Protein AF-A0A9E5UGX7-F1 (afdb_monomer_lite)

Secondary structure (DSSP, 8-state):
--HHHHHHH-HHHH-TT-SEEEEE-TTEEE-S-GGGGGGG-SSSSEEEEEPSS---HHHHHHHHHHTT-S-HHHHHHHHHHHHHTTPPTT---EEEEEEEEE--HHHHHHHHHHHHHHHHS-S-GGGTHHHHHHHHT---EEP---TTT-SSEEE-PPP--

Radius of gyration: 15.45 Å; chains: 1; bounding box: 40×31×39 Å

Sequence (161 aa):
RKTSRYYKILAHEHFPEADYTIWHGGWLQIIKDPTGLLKFLKDNDIAMEPHRERGCIYAEANTCIQRRLVNPMRAREQMKAYRDDGYPANNGLTSAFLIVRKNTEKIAEFENFWWEQVDTYTVRDQLSLCYALWKTGVAYDKLPLGAKRSGFYKVHTHARR

Foldseek 3Di:
DLVLVCCLLQVCVVPVPDQKDKAAAPQKAFPDPCVVVVVLCDVFQKEFAFDDPDFFLVVVLVVCVVVVVKDNVLSVVLVVVLVVVPPDGSNTFTDSRIMMGGDDPLSNQLSVQLSCSCVRGNVPSSSRNSVSCVVSVGDHGHDPQDPPRNVRIDGHDDDDD

Structure (mmCIF, N/CA/C/O backbone):
data_AF-A0A9E5UGX7-F1
#
_entry.id   AF-A0A9E5UGX7-F1
#
loop_
_atom_site.group_PDB
_atom_site.id
_atom_site.type_symbol
_atom_site.label_atom_id
_atom_site.label_alt_id
_atom_site.label_comp_id
_atom_site.label_asym_id
_atom_site.label_entity_id
_atom_site.label_seq_id
_atom_site.pdbx_PDB_ins_code
_atom_site.Cartn_x
_atom_site.Cartn_y
_atom_site.Cartn_z
_atom_site.occupancy
_atom_site.B_iso_or_equiv
_atom_site.auth_seq_id
_atom_site.auth_comp_id
_atom_site.auth_asym_id
_atom_site.auth_atom_id
_atom_site.pdbx_PDB_model_num
ATOM 1 N N . ARG A 1 1 ? 13.795 10.815 -0.948 1.00 62.78 1 ARG A N 1
ATOM 2 C CA . ARG A 1 1 ? 13.082 9.587 -0.490 1.00 62.78 1 ARG A CA 1
ATOM 3 C C . ARG A 1 1 ? 11.574 9.628 -0.775 1.00 62.78 1 ARG A C 1
ATOM 5 O O . ARG A 1 1 ? 11.066 8.582 -1.145 1.00 62.78 1 ARG A O 1
ATOM 12 N N . LYS A 1 2 ? 10.877 10.774 -0.653 1.00 77.31 2 LYS A N 1
ATOM 13 C CA . LYS A 1 2 ? 9.434 10.889 -0.972 1.00 77.31 2 LYS A CA 1
ATOM 14 C C . LYS A 1 2 ? 9.099 10.728 -2.466 1.00 77.31 2 LYS A C 1
ATOM 16 O O . LYS A 1 2 ? 8.089 10.120 -2.778 1.00 77.31 2 LYS A O 1
ATOM 21 N N . THR A 1 3 ? 9.971 11.157 -3.380 1.00 85.06 3 THR A N 1
ATOM 22 C CA . THR A 1 3 ? 9.691 11.164 -4.832 1.00 85.06 3 THR A CA 1
ATOM 23 C C . THR A 1 3 ? 9.289 9.804 -5.403 1.00 85.06 3 THR A C 1
ATOM 25 O O . THR A 1 3 ? 8.315 9.717 -6.132 1.00 85.06 3 THR A O 1
ATOM 28 N N . SER A 1 4 ? 9.969 8.710 -5.037 1.00 86.94 4 SER A N 1
ATOM 29 C CA . SER A 1 4 ? 9.564 7.382 -5.527 1.00 86.94 4 SER A CA 1
ATOM 30 C C . SER A 1 4 ? 8.249 6.897 -4.925 1.00 86.94 4 SER A C 1
ATOM 32 O O . SER A 1 4 ? 7.642 5.989 -5.468 1.00 86.94 4 SER A O 1
ATOM 34 N N . ARG A 1 5 ? 7.815 7.458 -3.791 1.00 93.31 5 ARG A N 1
ATOM 35 C CA . ARG A 1 5 ? 6.503 7.173 -3.206 1.00 93.31 5 ARG A CA 1
ATOM 36 C C . ARG A 1 5 ? 5.402 7.950 -3.899 1.00 93.31 5 ARG A C 1
ATOM 38 O O . ARG A 1 5 ? 4.337 7.387 -4.053 1.00 93.31 5 ARG A O 1
ATOM 45 N N . TYR A 1 6 ? 5.691 9.158 -4.366 1.00 93.88 6 TYR A N 1
ATOM 46 C CA . TYR A 1 6 ? 4.754 9.978 -5.127 1.00 93.88 6 TYR A CA 1
ATOM 47 C C . TYR A 1 6 ? 4.295 9.240 -6.397 1.00 93.88 6 TYR A C 1
ATOM 49 O O . TYR A 1 6 ? 3.154 8.797 -6.458 1.00 93.88 6 TYR A O 1
ATOM 57 N N . TYR A 1 7 ? 5.239 8.885 -7.282 1.00 94.19 7 TYR A N 1
ATOM 58 C CA . TYR A 1 7 ? 4.952 8.101 -8.497 1.00 94.19 7 TYR A CA 1
ATOM 59 C C . TYR A 1 7 ? 4.368 6.713 -8.239 1.00 94.19 7 TYR A C 1
ATOM 61 O O . TYR A 1 7 ? 3.638 6.161 -9.058 1.00 94.19 7 TYR A O 1
ATOM 69 N N . LYS A 1 8 ? 4.726 6.121 -7.101 1.00 95.44 8 LYS A N 1
ATOM 70 C CA . LYS A 1 8 ? 4.201 4.825 -6.701 1.00 95.44 8 LYS A CA 1
ATOM 71 C C . LYS A 1 8 ? 2.764 4.903 -6.235 1.00 95.44 8 LYS A C 1
ATOM 73 O O . LYS A 1 8 ? 2.011 3.979 -6.499 1.00 95.44 8 LYS A O 1
ATOM 78 N N . ILE A 1 9 ? 2.441 5.874 -5.398 1.00 97.56 9 ILE A N 1
ATOM 79 C CA . ILE A 1 9 ? 1.181 5.882 -4.672 1.00 97.56 9 ILE A CA 1
ATOM 80 C C . ILE A 1 9 ? 0.122 6.481 -5.580 1.00 97.56 9 ILE A C 1
ATOM 82 O O . ILE A 1 9 ? -0.829 5.770 -5.865 1.00 97.56 9 ILE A O 1
ATOM 86 N N . LEU A 1 10 ? 0.361 7.677 -6.120 1.00 97.75 10 LEU A N 1
ATOM 87 C CA . LEU A 1 10 ? -0.586 8.456 -6.919 1.00 97.75 10 LEU A CA 1
ATOM 88 C C . LEU A 1 10 ? -0.492 8.112 -8.411 1.00 97.75 10 LEU A C 1
ATOM 90 O O . LEU A 1 10 ? -0.212 8.963 -9.252 1.00 97.75 10 LEU A O 1
ATOM 94 N N . ALA A 1 11 ? -0.673 6.840 -8.764 1.00 97.56 11 ALA A N 1
ATOM 95 C CA . ALA A 1 11 ? -0.622 6.466 -10.176 1.00 97.56 11 ALA A CA 1
ATOM 96 C C . ALA A 1 11 ? -1.779 7.049 -10.979 1.00 97.56 11 ALA A C 1
ATOM 98 O O . ALA A 1 11 ? -1.559 7.362 -12.143 1.00 97.56 11 ALA A O 1
ATOM 99 N N . HIS A 1 12 ? -2.958 7.218 -10.378 1.00 97.75 12 HIS A N 1
ATOM 100 C CA . HIS A 1 12 ? -4.092 7.841 -11.058 1.00 97.75 12 HIS A CA 1
ATOM 101 C C . HIS A 1 12 ? -3.788 9.284 -11.509 1.00 97.75 12 HIS A C 1
ATOM 103 O O . HIS A 1 12 ? -4.237 9.689 -12.575 1.00 97.75 12 HIS A O 1
ATOM 109 N N . GLU A 1 13 ? -2.973 10.040 -10.758 1.00 97.69 13 GLU A N 1
ATOM 110 C CA . GLU A 1 13 ? -2.533 11.387 -11.163 1.00 97.69 13 GLU A CA 1
ATOM 111 C C . GLU A 1 13 ? -1.490 11.346 -12.287 1.00 97.69 13 GLU A C 1
ATOM 113 O O . GLU A 1 13 ? -1.477 12.194 -13.176 1.00 97.69 13 GLU A O 1
ATOM 118 N N . HIS A 1 14 ? -0.577 10.375 -12.237 1.00 97.06 14 HIS A N 1
ATOM 119 C CA . HIS A 1 14 ? 0.556 10.304 -13.164 1.00 97.06 14 HIS A CA 1
ATOM 120 C C . HIS A 1 14 ? 0.245 9.606 -14.482 1.00 97.06 14 HIS A C 1
ATOM 122 O O . HIS A 1 14 ? 0.897 9.881 -15.488 1.00 97.06 14 HIS A O 1
ATOM 128 N N . PHE A 1 15 ? -0.712 8.686 -14.468 1.00 96.81 15 PHE A N 1
ATOM 129 C CA . PHE A 1 15 ? -1.083 7.850 -15.602 1.00 96.81 15 PHE A CA 1
ATOM 130 C C . PHE A 1 15 ? -2.614 7.807 -15.749 1.00 96.81 15 PHE A C 1
ATOM 132 O O . PHE A 1 15 ? -3.190 6.719 -15.723 1.00 96.81 15 PHE A O 1
ATOM 139 N N . PRO A 1 16 ? -3.288 8.966 -15.897 1.00 96.50 16 PRO A N 1
ATOM 140 C CA . PRO A 1 16 ? -4.751 9.039 -15.883 1.00 96.50 16 PRO A CA 1
ATOM 141 C C . PRO A 1 16 ? -5.407 8.280 -17.044 1.00 96.50 16 PRO A C 1
ATOM 143 O O . PRO A 1 16 ? -6.528 7.807 -16.905 1.00 96.50 16 PRO A O 1
ATOM 146 N N . GLU A 1 17 ? -4.702 8.125 -18.167 1.00 97.31 17 GLU A N 1
ATOM 147 C CA . GLU A 1 17 ? -5.191 7.415 -19.358 1.00 97.31 17 GLU A CA 1
ATOM 148 C C . GLU A 1 17 ? -4.930 5.900 -19.320 1.00 97.31 17 GLU A C 1
ATOM 150 O O . GLU A 1 17 ? -5.353 5.176 -20.216 1.00 97.31 17 GLU A O 1
ATOM 155 N N . ALA A 1 18 ? -4.203 5.398 -18.317 1.00 97.38 18 ALA A N 1
ATOM 156 C CA . ALA A 1 18 ? -3.904 3.976 -18.217 1.00 97.38 18 ALA A CA 1
ATOM 157 C C . ALA A 1 18 ? -5.054 3.227 -17.535 1.00 97.38 18 ALA A C 1
ATOM 159 O O . ALA A 1 18 ? -5.422 3.558 -16.410 1.00 97.38 18 ALA A O 1
ATOM 160 N N . ASP A 1 19 ? -5.542 2.152 -18.157 1.00 97.62 19 ASP A N 1
ATOM 161 C CA . ASP A 1 19 ? -6.529 1.253 -17.536 1.00 97.62 19 ASP A CA 1
ATOM 162 C C . ASP A 1 19 ? -5.939 0.484 -16.342 1.00 97.62 19 ASP A C 1
ATOM 164 O O . ASP A 1 19 ? -6.624 0.164 -15.368 1.00 97.62 19 ASP A O 1
ATOM 168 N N . TYR A 1 20 ? -4.641 0.173 -16.418 1.00 98.06 20 TYR A N 1
ATOM 169 C CA . TYR A 1 20 ? -3.910 -0.596 -15.417 1.00 98.06 20 TYR A CA 1
ATOM 170 C C . TYR A 1 20 ? -2.536 0.008 -15.164 1.00 98.06 20 TYR A C 1
ATOM 172 O O . TYR A 1 20 ? -1.846 0.436 -16.090 1.00 98.06 20 TYR A O 1
ATOM 180 N N . THR A 1 21 ? -2.079 -0.056 -13.914 1.00 97.75 21 THR A N 1
ATOM 181 C CA . THR A 1 21 ? -0.705 0.305 -13.554 1.00 97.75 21 THR A CA 1
ATOM 182 C C . THR A 1 21 ? -0.013 -0.817 -12.792 1.00 97.75 21 THR A C 1
ATOM 184 O O . THR A 1 21 ? -0.609 -1.520 -11.971 1.00 97.75 21 THR A O 1
ATOM 187 N N . ILE A 1 22 ? 1.278 -0.998 -13.085 1.00 96.00 22 ILE A N 1
ATOM 188 C CA . ILE A 1 22 ? 2.145 -1.972 -12.420 1.00 96.00 22 ILE A CA 1
ATOM 189 C C . ILE A 1 22 ? 3.335 -1.219 -11.838 1.00 96.00 22 ILE A C 1
ATOM 191 O O . ILE A 1 22 ? 4.211 -0.750 -12.561 1.00 96.00 22 ILE A O 1
ATOM 195 N N . TRP A 1 23 ? 3.391 -1.134 -10.513 1.00 95.25 23 TRP A N 1
ATOM 196 C CA . TRP A 1 23 ? 4.557 -0.628 -9.802 1.00 95.25 23 TRP A CA 1
ATOM 197 C C . TRP A 1 23 ? 5.452 -1.781 -9.368 1.00 95.25 23 TRP A C 1
ATOM 199 O O . TRP A 1 23 ? 4.971 -2.722 -8.740 1.00 95.25 23 TRP A O 1
ATOM 209 N N . HIS A 1 24 ? 6.765 -1.663 -9.567 1.00 92.38 24 HIS A N 1
ATOM 210 C CA . HIS A 1 24 ? 7.741 -2.549 -8.939 1.00 92.38 24 HIS A CA 1
ATOM 211 C C . HIS A 1 24 ? 8.896 -1.771 -8.297 1.00 92.38 24 HIS A C 1
ATOM 213 O O . HIS A 1 24 ? 9.268 -0.675 -8.708 1.00 92.38 24 HIS A O 1
ATOM 219 N N . GLY A 1 25 ? 9.488 -2.337 -7.247 1.00 88.50 25 GLY A N 1
ATOM 220 C CA . GLY A 1 25 ? 10.687 -1.784 -6.630 1.00 88.50 25 GLY A CA 1
ATOM 221 C C . GLY A 1 25 ? 11.882 -1.851 -7.583 1.00 88.50 25 GLY A C 1
ATOM 222 O O . GLY A 1 25 ? 12.059 -2.838 -8.286 1.00 88.50 25 GLY A O 1
ATOM 223 N N . GLY A 1 26 ? 12.761 -0.846 -7.547 1.00 86.81 26 GLY A N 1
ATOM 224 C CA . GLY A 1 26 ? 13.924 -0.772 -8.448 1.00 86.81 26 GLY A CA 1
ATOM 225 C C . GLY A 1 26 ? 14.986 -1.869 -8.266 1.00 86.81 26 GLY A C 1
ATOM 226 O O . GLY A 1 26 ? 15.911 -1.959 -9.060 1.00 86.81 26 GLY A O 1
ATOM 227 N N . TRP A 1 27 ? 14.876 -2.706 -7.232 1.00 85.81 27 TRP A N 1
ATOM 228 C CA . TRP A 1 27 ? 15.715 -3.899 -7.049 1.00 85.81 27 TRP A CA 1
ATOM 229 C C . TRP A 1 27 ? 15.131 -5.153 -7.724 1.00 85.81 27 TRP A C 1
ATOM 231 O O . TRP A 1 27 ? 15.772 -6.205 -7.739 1.00 85.81 27 TRP A O 1
ATOM 241 N N . LEU A 1 28 ? 13.918 -5.048 -8.270 1.00 87.62 28 LEU A N 1
ATOM 242 C CA . LEU A 1 28 ? 13.258 -6.078 -9.059 1.00 87.62 28 LEU A CA 1
ATOM 243 C C . LEU A 1 28 ? 13.412 -5.738 -10.535 1.00 87.62 28 LEU A C 1
ATOM 245 O O . LEU A 1 28 ? 12.931 -4.703 -10.987 1.00 87.62 28 LEU A O 1
ATOM 249 N N . GLN A 1 29 ? 14.056 -6.627 -11.282 1.00 88.69 29 GLN A N 1
ATOM 250 C CA . GLN A 1 29 ? 14.088 -6.564 -12.738 1.00 88.69 29 GLN A CA 1
ATOM 251 C C . GLN A 1 29 ? 13.010 -7.489 -13.286 1.00 88.69 29 GLN A C 1
ATOM 253 O O . GLN A 1 29 ? 13.090 -8.699 -13.084 1.00 88.69 29 GLN A O 1
ATOM 258 N N . ILE A 1 30 ? 12.028 -6.939 -13.992 1.00 87.44 30 ILE A N 1
ATOM 259 C CA . ILE A 1 30 ? 11.047 -7.727 -14.740 1.00 87.44 30 ILE A CA 1
ATOM 260 C C . ILE A 1 30 ? 11.762 -8.393 -15.928 1.00 87.44 30 ILE A C 1
ATOM 262 O O . ILE A 1 30 ? 12.499 -7.734 -16.656 1.00 87.44 30 ILE A O 1
ATOM 266 N N . ILE A 1 31 ? 11.589 -9.709 -16.088 1.00 89.88 31 ILE A N 1
ATOM 267 C CA . ILE A 1 31 ? 12.257 -10.522 -17.132 1.00 89.88 31 ILE A CA 1
ATOM 268 C C . ILE A 1 31 ? 11.266 -11.218 -18.080 1.00 89.88 31 ILE A C 1
ATOM 270 O O . ILE A 1 31 ? 11.665 -12.020 -18.919 1.00 89.88 31 ILE A O 1
ATOM 274 N N . LYS A 1 32 ? 9.971 -10.942 -17.917 1.00 90.00 32 LYS A N 1
ATOM 275 C CA . LYS A 1 32 ? 8.863 -11.426 -18.750 1.00 90.00 32 LYS A CA 1
ATOM 276 C C . LYS A 1 32 ? 7.924 -10.267 -19.046 1.00 90.00 32 LYS A C 1
ATOM 278 O O . LYS A 1 32 ? 8.017 -9.240 -18.385 1.00 90.00 32 LYS A O 1
ATOM 283 N N . ASP A 1 33 ? 7.000 -10.459 -19.978 1.00 91.75 33 ASP A N 1
ATOM 284 C CA . ASP A 1 33 ? 5.935 -9.489 -20.213 1.00 91.75 33 ASP A CA 1
ATOM 285 C C . ASP A 1 33 ? 5.167 -9.193 -18.900 1.00 91.75 33 ASP A C 1
ATOM 287 O O . ASP A 1 33 ? 4.580 -10.113 -18.308 1.00 91.75 33 ASP A O 1
ATOM 291 N N . PRO A 1 34 ? 5.193 -7.939 -18.403 1.00 90.94 34 PRO A N 1
ATOM 292 C CA . PRO A 1 34 ? 4.514 -7.564 -17.169 1.00 90.94 34 PRO A CA 1
ATOM 293 C C . PRO A 1 34 ? 2.989 -7.630 -17.272 1.00 90.94 34 PRO A C 1
ATOM 295 O O . PRO A 1 34 ? 2.342 -7.780 -16.237 1.00 90.94 34 PRO A O 1
ATOM 298 N N . THR A 1 35 ? 2.398 -7.591 -18.470 1.00 93.00 35 THR A N 1
ATOM 299 C CA . THR A 1 35 ? 0.938 -7.718 -18.644 1.00 93.00 35 THR A CA 1
ATOM 300 C C . THR A 1 35 ? 0.417 -9.060 -18.121 1.00 93.00 35 THR A C 1
ATOM 302 O O . THR A 1 35 ? -0.696 -9.151 -17.607 1.00 93.00 35 THR A O 1
ATOM 305 N N . GLY A 1 36 ? 1.264 -10.097 -18.104 1.00 92.06 36 GLY A N 1
ATOM 306 C CA . GLY A 1 36 ? 0.952 -11.390 -17.499 1.00 92.06 36 GLY A CA 1
ATOM 307 C C . GLY A 1 36 ? 0.694 -11.340 -15.986 1.00 92.06 36 GLY A C 1
ATOM 308 O O . GLY A 1 36 ? 0.236 -12.337 -15.425 1.00 92.06 36 GLY A O 1
ATOM 309 N N . LEU A 1 37 ? 0.978 -10.218 -15.314 1.00 93.12 37 LEU A N 1
ATOM 310 C CA . LEU A 1 37 ? 0.626 -9.977 -13.913 1.00 93.12 37 LEU A CA 1
ATOM 311 C C . LEU A 1 37 ? -0.841 -9.560 -13.733 1.00 93.12 37 LEU A C 1
ATOM 313 O O . LEU A 1 37 ? -1.387 -9.759 -12.649 1.00 93.12 37 LEU A O 1
ATOM 317 N N . LEU A 1 38 ? -1.495 -9.041 -14.777 1.00 95.12 38 LEU A N 1
ATOM 318 C CA . LEU A 1 38 ? -2.890 -8.592 -14.711 1.00 95.12 38 LEU A CA 1
ATOM 319 C C . LEU A 1 38 ? -3.852 -9.738 -14.374 1.00 95.12 38 LEU A C 1
ATOM 321 O O . LEU A 1 38 ? -4.846 -9.517 -13.697 1.00 95.12 38 LEU A O 1
ATOM 325 N N . LYS A 1 39 ? -3.505 -10.984 -14.726 1.00 93.75 39 LYS A N 1
ATOM 326 C CA . LYS A 1 39 ? -4.281 -12.192 -14.383 1.00 93.75 39 LYS A CA 1
ATOM 327 C C . LYS A 1 39 ? -4.474 -12.429 -12.878 1.00 93.75 39 LYS A C 1
ATOM 329 O O . LYS A 1 39 ? -5.214 -13.331 -12.492 1.00 93.75 39 LYS A O 1
ATOM 334 N N . PHE A 1 40 ? -3.714 -11.730 -12.034 1.00 94.31 40 PHE A N 1
ATOM 335 C CA . PHE A 1 40 ? -3.849 -11.824 -10.583 1.00 94.31 40 PHE A CA 1
ATOM 336 C C . PHE A 1 40 ? -4.890 -10.860 -10.011 1.00 94.31 40 PHE A C 1
ATOM 338 O O . PHE A 1 40 ? -5.238 -11.023 -8.847 1.00 94.31 40 PHE A O 1
ATOM 345 N N . LEU A 1 41 ? -5.391 -9.911 -10.807 1.00 95.81 41 LEU A N 1
ATOM 346 C CA . LEU A 1 41 ? -6.607 -9.166 -10.497 1.00 95.81 41 LEU A CA 1
ATOM 347 C C . LEU A 1 41 ? -7.792 -10.094 -10.774 1.00 95.81 41 LEU A C 1
ATOM 349 O O . LEU A 1 41 ? -8.101 -10.378 -11.931 1.00 95.81 41 LEU A O 1
ATOM 353 N N . LYS A 1 42 ? -8.384 -10.633 -9.712 1.00 93.12 42 LYS A N 1
ATOM 354 C CA . LYS A 1 42 ? -9.504 -11.571 -9.772 1.00 93.12 42 LYS A CA 1
ATOM 355 C C . LYS A 1 42 ? -10.772 -10.858 -9.338 1.00 93.12 42 LYS A C 1
ATOM 357 O O . LYS A 1 42 ? -11.518 -10.364 -10.177 1.00 93.12 42 LYS A O 1
ATOM 362 N N . ASP A 1 43 ? -10.959 -10.778 -8.028 1.00 95.19 43 ASP A N 1
ATOM 363 C CA . ASP A 1 43 ? -12.171 -10.267 -7.401 1.00 95.19 43 ASP A CA 1
ATOM 364 C C . ASP A 1 43 ? -12.010 -8.792 -7.012 1.00 95.19 43 ASP A C 1
ATOM 366 O O . ASP A 1 43 ? -12.992 -8.115 -6.720 1.00 95.19 43 ASP A O 1
ATOM 370 N N . ASN A 1 44 ? -10.771 -8.288 -7.010 1.00 97.50 44 ASN A N 1
ATOM 371 C CA . ASN A 1 44 ? -10.431 -6.949 -6.557 1.00 97.50 44 ASN A CA 1
ATOM 372 C C . ASN A 1 44 ? -9.694 -6.150 -7.641 1.00 97.50 44 ASN A C 1
ATOM 374 O O . ASN A 1 44 ? -9.087 -6.689 -8.569 1.00 97.50 44 ASN A O 1
ATOM 378 N N . ASP A 1 45 ? -9.692 -4.828 -7.480 1.00 97.88 45 ASP A N 1
ATOM 379 C CA . ASP A 1 45 ? -9.034 -3.905 -8.411 1.00 97.88 45 ASP A CA 1
ATOM 380 C C . ASP A 1 45 ? -7.550 -3.679 -8.107 1.00 97.88 45 ASP A C 1
ATOM 382 O O . ASP A 1 45 ? -6.876 -2.925 -8.807 1.00 97.88 45 ASP A O 1
ATOM 386 N N . ILE A 1 46 ? -7.010 -4.349 -7.091 1.00 98.00 46 ILE A N 1
ATOM 387 C CA . ILE A 1 46 ? -5.599 -4.281 -6.724 1.00 98.00 46 ILE A CA 1
ATOM 388 C C . ILE A 1 46 ? -5.092 -5.655 -6.289 1.00 98.00 46 ILE A C 1
ATOM 390 O O . ILE A 1 46 ? -5.763 -6.384 -5.565 1.00 98.00 46 ILE A O 1
ATOM 394 N N . ALA A 1 47 ? -3.875 -5.998 -6.703 1.00 96.69 47 ALA A N 1
ATOM 395 C CA . ALA A 1 47 ? -3.169 -7.202 -6.305 1.00 96.69 47 ALA A CA 1
ATOM 396 C C . ALA A 1 47 ? -1.765 -6.867 -5.786 1.00 96.69 47 ALA A C 1
ATOM 398 O O . ALA A 1 47 ? -1.015 -6.090 -6.386 1.00 96.69 47 ALA A O 1
ATOM 399 N N . MET A 1 48 ? -1.400 -7.470 -4.655 1.00 95.25 48 MET A N 1
ATOM 400 C CA . MET A 1 48 ? -0.126 -7.240 -3.965 1.00 95.25 48 MET A CA 1
ATOM 401 C C . MET A 1 48 ? 0.393 -8.517 -3.302 1.00 95.25 48 MET A C 1
ATOM 403 O O . MET A 1 48 ? -0.356 -9.454 -3.028 1.00 95.25 48 MET A O 1
ATOM 407 N N . GLU A 1 49 ? 1.694 -8.567 -3.017 1.00 90.31 49 GLU A N 1
ATOM 408 C CA . GLU A 1 49 ? 2.286 -9.695 -2.290 1.00 90.31 49 GLU A CA 1
ATOM 409 C C . GLU A 1 49 ? 2.125 -9.486 -0.773 1.00 90.31 49 GLU A C 1
ATOM 411 O O . GLU A 1 49 ? 2.549 -8.450 -0.262 1.00 90.31 49 GLU A O 1
ATOM 416 N N . PRO A 1 50 ? 1.602 -10.457 -0.008 1.00 89.12 50 PRO A N 1
ATOM 417 C CA . PRO A 1 50 ? 1.612 -10.380 1.448 1.00 89.12 50 PRO A CA 1
ATOM 418 C C . PRO A 1 50 ? 3.044 -10.397 2.007 1.00 89.12 50 PRO A C 1
ATOM 420 O O . PRO A 1 50 ? 3.948 -11.065 1.497 1.00 89.12 50 PRO A O 1
ATOM 423 N N . HIS A 1 51 ? 3.257 -9.684 3.107 1.00 86.69 51 HIS A N 1
ATOM 424 C CA . HIS A 1 51 ? 4.538 -9.665 3.792 1.00 86.69 51 HIS A CA 1
ATOM 425 C C . HIS A 1 51 ? 4.785 -11.000 4.505 1.00 86.69 51 HIS A C 1
ATOM 427 O O . HIS A 1 51 ? 3.951 -11.494 5.258 1.00 86.69 51 HIS A O 1
ATOM 433 N N . ARG A 1 52 ? 5.960 -11.595 4.278 1.00 82.00 52 ARG A N 1
ATOM 434 C CA . ARG A 1 52 ? 6.235 -12.992 4.664 1.00 82.00 52 ARG A CA 1
ATOM 435 C C . ARG A 1 52 ? 6.598 -13.194 6.130 1.00 82.00 52 ARG A C 1
ATOM 437 O O . ARG A 1 52 ? 6.351 -14.259 6.673 1.00 82.00 52 ARG A O 1
ATOM 444 N N . GLU A 1 53 ? 7.223 -12.200 6.753 1.00 84.12 53 GLU A N 1
ATOM 445 C CA . GLU A 1 53 ? 7.785 -12.347 8.108 1.00 84.12 53 GLU A CA 1
ATOM 446 C C . GLU A 1 53 ? 6.886 -11.766 9.201 1.00 84.12 53 GLU A C 1
ATOM 448 O O . GLU A 1 53 ? 7.077 -12.036 10.380 1.00 84.12 53 GLU A O 1
ATOM 453 N N . ARG A 1 54 ? 5.960 -10.881 8.829 1.00 90.62 54 ARG A N 1
ATOM 454 C CA . ARG A 1 54 ? 5.185 -10.052 9.759 1.00 90.62 54 ARG A CA 1
ATOM 455 C C . ARG A 1 54 ? 3.808 -9.828 9.168 1.00 90.62 54 ARG A C 1
ATOM 457 O O . ARG A 1 54 ? 3.711 -9.651 7.961 1.00 90.62 54 ARG A O 1
ATOM 464 N N . GLY A 1 55 ? 2.795 -9.795 10.029 1.00 93.75 55 GLY A N 1
ATOM 465 C CA . GLY A 1 55 ? 1.393 -9.562 9.672 1.00 93.75 55 GLY A CA 1
ATOM 466 C C . GLY A 1 55 ? 0.754 -8.417 10.459 1.00 93.75 55 GLY A C 1
ATOM 467 O O . GLY A 1 55 ? -0.452 -8.421 10.659 1.00 93.75 55 GLY A O 1
ATOM 468 N N . CYS A 1 56 ? 1.550 -7.481 10.984 1.00 96.25 56 CYS A N 1
ATOM 469 C CA . CYS A 1 56 ? 1.059 -6.406 11.842 1.00 96.25 56 CYS A CA 1
ATOM 470 C C . CYS A 1 56 ? 1.893 -5.134 11.654 1.00 96.25 56 CYS A C 1
ATOM 472 O O . CYS A 1 56 ? 3.113 -5.164 11.848 1.00 96.25 56 CYS A O 1
ATOM 474 N N . ILE A 1 57 ? 1.245 -4.008 11.330 1.00 97.00 57 ILE A N 1
ATOM 475 C CA . ILE A 1 57 ? 1.934 -2.718 11.145 1.00 97.00 57 ILE A CA 1
ATOM 476 C C . ILE A 1 57 ? 2.588 -2.218 12.440 1.00 97.00 57 ILE A C 1
ATOM 478 O O . ILE A 1 57 ? 3.655 -1.616 12.389 1.00 97.00 57 ILE A O 1
ATOM 482 N N . TYR A 1 58 ? 2.020 -2.536 13.610 1.00 97.94 58 TYR A N 1
ATOM 483 C CA . TYR A 1 58 ? 2.599 -2.157 14.904 1.00 97.94 58 TYR A CA 1
ATOM 484 C C . TYR A 1 58 ? 3.925 -2.884 15.167 1.00 97.94 58 TYR A C 1
ATOM 486 O O . TYR A 1 58 ? 4.897 -2.280 15.621 1.00 97.94 58 TYR A O 1
ATOM 494 N N . ALA A 1 59 ? 3.988 -4.175 14.828 1.00 97.31 59 ALA A N 1
ATOM 495 C CA . ALA A 1 59 ? 5.224 -4.948 14.908 1.00 97.31 59 ALA A CA 1
ATOM 496 C C . ALA A 1 59 ? 6.256 -4.452 13.879 1.00 97.31 59 ALA A C 1
ATOM 498 O O . ALA A 1 59 ? 7.427 -4.276 14.217 1.00 97.31 59 ALA A O 1
ATOM 499 N N . GLU A 1 60 ? 5.821 -4.159 12.647 1.00 96.88 60 GLU A N 1
ATOM 500 C CA . GLU A 1 60 ? 6.674 -3.561 11.610 1.00 96.88 60 GLU A CA 1
ATOM 501 C C . GLU A 1 60 ? 7.245 -2.206 12.047 1.00 96.88 60 GLU A C 1
ATOM 503 O O . GLU A 1 60 ? 8.434 -1.959 11.849 1.00 96.88 60 GLU A O 1
ATOM 508 N N . ALA A 1 61 ? 6.441 -1.342 12.672 1.00 97.44 61 ALA A N 1
ATOM 509 C CA . ALA A 1 61 ? 6.884 -0.043 13.167 1.00 97.44 61 ALA A CA 1
ATOM 510 C C . ALA A 1 61 ? 7.999 -0.200 14.208 1.00 97.44 61 ALA A C 1
ATOM 512 O O . ALA A 1 61 ? 9.043 0.443 14.088 1.00 97.44 61 ALA A O 1
ATOM 513 N N . ASN A 1 62 ? 7.840 -1.120 15.164 1.00 97.50 62 ASN A N 1
ATOM 514 C CA . ASN A 1 62 ? 8.878 -1.432 16.149 1.00 97.50 62 ASN A CA 1
ATOM 515 C C . ASN A 1 62 ? 10.172 -1.925 15.484 1.00 97.50 62 ASN A C 1
ATOM 517 O O . ASN A 1 62 ? 11.253 -1.430 15.805 1.00 97.50 62 ASN A O 1
ATOM 521 N N . THR A 1 63 ? 10.075 -2.831 14.505 1.00 96.62 63 THR A N 1
ATOM 522 C CA . THR A 1 63 ? 11.236 -3.282 13.720 1.00 96.62 63 THR A CA 1
ATOM 523 C C . THR A 1 63 ? 11.893 -2.123 12.962 1.00 96.62 63 THR A C 1
ATOM 525 O O . THR A 1 63 ? 13.119 -1.995 12.960 1.00 96.62 63 THR A O 1
ATOM 528 N N . CYS A 1 64 ? 11.107 -1.245 12.338 1.00 96.25 64 CYS A N 1
ATOM 529 C CA . CYS A 1 64 ? 11.612 -0.070 11.634 1.00 96.25 64 CYS A CA 1
ATOM 530 C C . CYS A 1 64 ? 12.353 0.891 12.573 1.00 96.25 64 CYS A C 1
ATOM 532 O O . CYS A 1 64 ? 13.397 1.421 12.188 1.00 96.25 64 CYS A O 1
ATOM 534 N N . ILE A 1 65 ? 11.851 1.090 13.793 1.00 97.69 65 ILE A N 1
ATOM 535 C CA . ILE A 1 65 ? 12.482 1.918 14.828 1.00 97.69 65 ILE A CA 1
ATOM 536 C C . ILE A 1 65 ? 13.807 1.301 15.281 1.00 97.69 65 ILE A C 1
ATOM 538 O O . ILE A 1 65 ? 14.837 1.971 15.240 1.00 97.69 65 ILE A O 1
ATOM 542 N N . GLN A 1 66 ? 13.805 0.018 15.653 1.00 97.38 66 GLN A N 1
ATOM 543 C CA . GLN A 1 66 ? 15.002 -0.702 16.109 1.00 97.38 66 GLN A CA 1
ATOM 544 C C . GLN A 1 66 ? 16.110 -0.687 15.051 1.00 97.38 66 GLN A C 1
ATOM 546 O O . GLN A 1 66 ? 17.280 -0.477 15.360 1.00 97.38 66 GLN A O 1
ATOM 551 N N . ARG A 1 67 ? 15.731 -0.834 13.777 1.00 96.44 67 ARG A N 1
ATOM 552 C CA . ARG A 1 67 ? 16.649 -0.787 12.632 1.00 96.44 67 ARG A CA 1
ATOM 553 C C . ARG A 1 67 ? 16.982 0.632 12.159 1.00 96.44 67 ARG A C 1
ATOM 555 O O . ARG A 1 67 ? 17.649 0.772 11.136 1.00 96.44 67 ARG A O 1
ATOM 562 N N . ARG A 1 68 ? 16.517 1.675 12.860 1.0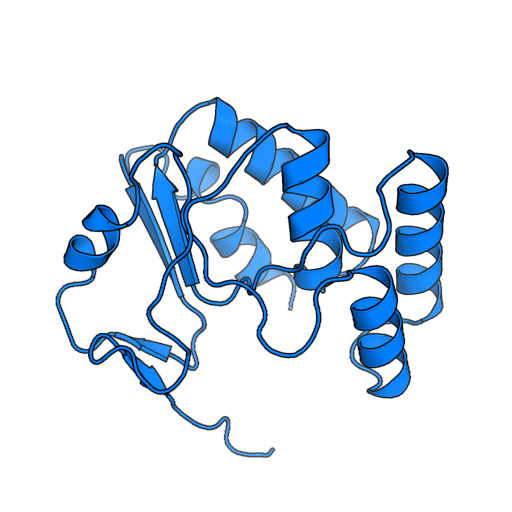0 96.19 68 ARG A N 1
ATOM 563 C CA . ARG A 1 68 ? 16.747 3.098 12.538 1.00 96.19 68 ARG A CA 1
ATOM 564 C C . ARG A 1 68 ? 16.328 3.475 11.108 1.00 96.19 68 ARG A C 1
ATOM 566 O O . ARG A 1 68 ? 16.969 4.285 10.444 1.00 96.19 68 ARG A O 1
ATOM 573 N N . LEU A 1 69 ? 15.246 2.873 10.613 1.00 93.75 69 LEU A N 1
ATOM 574 C CA . LEU A 1 69 ? 14.722 3.099 9.259 1.00 93.75 69 LEU A CA 1
ATOM 575 C C . LEU A 1 69 ? 13.743 4.279 9.188 1.00 93.75 69 LEU A C 1
ATOM 577 O O . LEU A 1 69 ? 13.463 4.771 8.094 1.00 93.75 69 LEU A O 1
ATOM 581 N N . VAL A 1 70 ? 13.220 4.707 10.338 1.00 95.75 70 VAL A N 1
ATOM 582 C CA . VAL A 1 70 ? 12.230 5.780 10.497 1.00 95.75 70 VAL A CA 1
ATOM 583 C C . VAL A 1 70 ? 12.554 6.624 11.728 1.00 95.75 70 VAL A C 1
ATOM 585 O O . VAL A 1 70 ? 13.244 6.161 12.636 1.00 95.75 70 VAL A O 1
ATOM 588 N N . ASN A 1 71 ? 12.027 7.849 11.780 1.00 96.38 71 ASN A N 1
ATOM 589 C CA . ASN A 1 71 ? 12.042 8.644 13.005 1.00 96.38 71 ASN A CA 1
ATOM 590 C C . ASN A 1 71 ? 11.124 7.975 14.056 1.00 96.38 71 ASN A C 1
ATOM 592 O O . ASN A 1 71 ? 9.942 7.770 13.760 1.00 96.38 71 ASN A O 1
ATOM 596 N N . PRO A 1 72 ? 11.620 7.650 15.267 1.00 97.62 72 PRO A N 1
ATOM 597 C CA . PRO A 1 72 ? 10.822 6.938 16.262 1.00 97.62 72 PRO A CA 1
ATOM 598 C C . PRO A 1 72 ? 9.600 7.698 16.770 1.00 97.62 72 PRO A C 1
ATOM 600 O O . PRO A 1 72 ? 8.581 7.069 17.034 1.00 97.62 72 PRO A O 1
ATOM 603 N N . MET A 1 73 ? 9.676 9.025 16.896 1.00 97.69 73 MET A N 1
ATOM 604 C CA . MET A 1 73 ? 8.554 9.832 17.383 1.00 97.69 73 MET A CA 1
ATOM 605 C C . MET A 1 73 ? 7.408 9.828 16.378 1.00 97.69 73 MET A C 1
ATOM 607 O O . MET A 1 73 ? 6.301 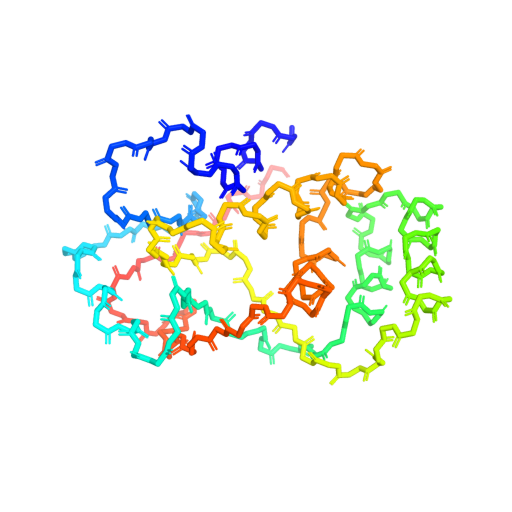9.438 16.734 1.00 97.69 73 MET A O 1
ATOM 611 N N . ARG A 1 74 ? 7.700 10.118 15.104 1.00 97.69 74 ARG A N 1
ATOM 612 C CA . ARG A 1 74 ? 6.686 10.114 14.034 1.00 97.69 74 ARG A CA 1
ATOM 613 C C . ARG A 1 74 ? 6.058 8.735 13.831 1.00 97.69 74 ARG A C 1
ATOM 615 O O . ARG A 1 74 ? 4.861 8.628 13.607 1.00 97.69 74 ARG A O 1
ATOM 622 N N . ALA A 1 75 ? 6.853 7.665 13.927 1.00 98.06 75 ALA A N 1
ATOM 623 C CA . ALA A 1 75 ? 6.329 6.305 13.817 1.00 98.06 75 ALA A CA 1
ATOM 624 C C . ALA A 1 75 ? 5.411 5.942 14.997 1.00 98.06 75 ALA A C 1
ATOM 626 O O . ALA A 1 75 ? 4.369 5.328 14.789 1.00 98.06 75 ALA A O 1
ATOM 627 N N . ARG A 1 76 ? 5.762 6.329 16.231 1.00 98.44 76 ARG A N 1
ATOM 628 C CA . ARG A 1 76 ? 4.902 6.099 17.404 1.00 98.44 76 ARG A CA 1
ATOM 629 C C . ARG A 1 76 ? 3.612 6.906 17.336 1.00 98.44 76 ARG A C 1
ATOM 631 O O . ARG A 1 76 ? 2.563 6.354 17.637 1.00 98.44 76 ARG A O 1
ATOM 638 N N . GLU A 1 77 ? 3.693 8.162 16.915 1.00 98.44 77 GLU A N 1
ATOM 639 C CA . GLU A 1 77 ? 2.535 9.029 16.692 1.00 98.44 77 GLU A CA 1
ATOM 640 C C . GLU A 1 77 ? 1.574 8.420 15.663 1.00 98.44 77 GLU A C 1
ATOM 642 O O . GLU A 1 77 ? 0.397 8.244 15.962 1.00 98.44 77 GLU A O 1
ATOM 647 N N . GLN A 1 78 ? 2.094 7.971 14.515 1.00 98.56 78 GLN A N 1
ATOM 648 C CA . GLN A 1 78 ? 1.318 7.266 13.489 1.00 98.56 78 GLN A CA 1
ATOM 649 C C . GLN A 1 78 ? 0.607 6.028 14.047 1.00 98.56 78 GLN A C 1
ATOM 651 O O . GLN A 1 78 ? -0.591 5.840 13.861 1.00 98.56 78 GLN A O 1
ATOM 656 N N . MET A 1 79 ? 1.342 5.173 14.763 1.00 98.62 79 MET A N 1
ATOM 657 C CA . MET A 1 79 ? 0.774 3.955 15.343 1.00 98.62 79 MET A CA 1
ATOM 658 C C . MET A 1 79 ? -0.244 4.249 16.448 1.00 98.62 79 MET A C 1
ATOM 660 O O . MET A 1 79 ? -1.183 3.472 16.621 1.00 98.62 79 MET A O 1
ATOM 664 N N . LYS A 1 80 ? -0.071 5.340 17.203 1.00 98.62 80 LYS A N 1
ATOM 665 C CA . LYS A 1 80 ? -1.053 5.780 18.195 1.00 98.62 80 LYS A CA 1
ATOM 666 C C . LYS A 1 80 ? -2.333 6.239 17.499 1.00 98.62 80 LYS A C 1
ATOM 668 O O . LYS A 1 80 ? -3.384 5.699 17.817 1.00 98.62 80 LYS A O 1
ATOM 673 N N . ALA A 1 81 ? -2.226 7.129 16.512 1.00 98.69 81 ALA A N 1
ATOM 674 C CA . ALA A 1 81 ? -3.370 7.619 15.745 1.00 98.69 81 ALA A CA 1
ATOM 675 C C . ALA A 1 81 ? -4.186 6.467 15.139 1.00 98.69 81 ALA A C 1
ATOM 677 O O . ALA A 1 81 ? -5.397 6.416 15.310 1.00 98.69 81 ALA A O 1
ATOM 678 N N . TYR A 1 82 ? -3.527 5.477 14.528 1.00 98.62 82 TYR A N 1
ATOM 679 C CA . TYR A 1 82 ? -4.233 4.328 13.946 1.00 98.62 82 T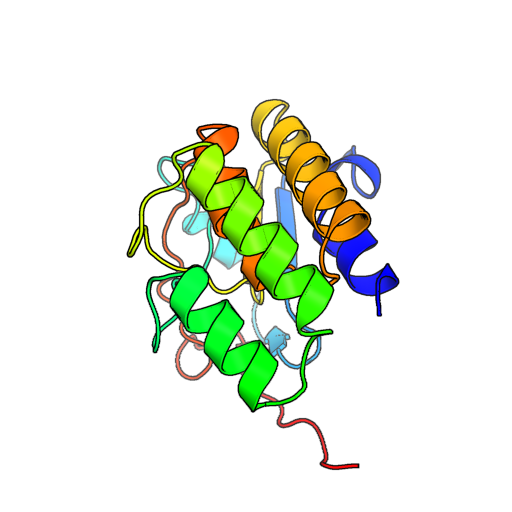YR A CA 1
ATOM 680 C C . TYR A 1 82 ? -4.908 3.448 14.997 1.00 98.62 82 TYR A C 1
ATOM 682 O O . TYR A 1 82 ? -5.960 2.879 14.738 1.00 98.62 82 TYR A O 1
ATOM 690 N N . ARG A 1 83 ? -4.311 3.314 16.187 1.00 98.50 83 ARG A N 1
ATOM 691 C CA . ARG A 1 83 ? -4.921 2.567 17.295 1.00 98.50 83 ARG A CA 1
ATOM 692 C C . ARG A 1 83 ? -6.142 3.294 17.853 1.00 98.50 83 ARG A C 1
ATOM 694 O O . ARG A 1 83 ? -7.140 2.639 18.127 1.00 98.50 83 ARG A O 1
ATOM 701 N N . ASP A 1 84 ? -6.049 4.610 18.015 1.00 98.56 84 ASP A N 1
ATOM 702 C CA . ASP A 1 84 ? -7.152 5.445 18.498 1.00 98.56 84 ASP A CA 1
ATOM 703 C C . ASP A 1 84 ? -8.323 5.451 17.495 1.00 98.56 84 ASP A C 1
ATOM 705 O O . ASP A 1 84 ? -9.478 5.447 17.906 1.00 98.56 84 ASP A O 1
ATOM 709 N N . ASP A 1 85 ? -8.030 5.375 16.191 1.00 98.44 85 ASP A N 1
ATOM 710 C CA . ASP A 1 85 ? -9.019 5.235 15.109 1.00 98.44 85 ASP A CA 1
ATOM 711 C C . ASP A 1 85 ? -9.594 3.806 14.976 1.00 98.44 85 ASP A C 1
ATOM 713 O O . ASP A 1 85 ? -10.449 3.539 14.134 1.00 98.44 85 ASP A O 1
ATOM 717 N N . GLY A 1 86 ? -9.144 2.862 15.810 1.00 98.44 86 GLY A N 1
ATOM 718 C CA . GLY A 1 86 ? -9.691 1.505 15.877 1.00 98.44 86 GLY A CA 1
ATOM 719 C C . GLY A 1 86 ? -9.084 0.495 14.899 1.00 98.44 86 GLY A C 1
ATOM 720 O O . GLY A 1 86 ? -9.622 -0.604 14.756 1.00 98.44 86 GLY A O 1
ATOM 721 N N . TYR A 1 87 ? -7.957 0.805 14.248 1.00 98.38 87 TYR A N 1
ATOM 722 C CA . TYR A 1 87 ? -7.286 -0.153 13.366 1.00 98.38 87 TYR A CA 1
ATOM 723 C C . TYR A 1 87 ? -6.803 -1.390 14.154 1.00 98.38 87 TYR A C 1
ATOM 725 O O . TYR A 1 87 ? -6.071 -1.256 15.143 1.00 98.38 87 TYR A O 1
ATOM 733 N N . PRO A 1 88 ? -7.166 -2.618 13.739 1.00 97.62 88 PRO A N 1
ATOM 734 C CA . PRO A 1 88 ? -6.859 -3.808 14.519 1.00 97.62 88 PRO A CA 1
ATOM 735 C C . PRO A 1 88 ? -5.380 -4.209 14.453 1.00 97.62 88 PRO A C 1
ATOM 737 O O . PRO A 1 88 ? -4.695 -4.101 13.431 1.00 97.62 88 PRO A O 1
ATOM 740 N N . ALA A 1 89 ? -4.875 -4.756 15.560 1.00 96.94 89 ALA A N 1
ATOM 741 C CA . ALA A 1 89 ? -3.595 -5.455 15.556 1.00 96.94 89 ALA A CA 1
ATOM 742 C C . ALA A 1 89 ? -3.697 -6.760 14.748 1.00 96.94 89 ALA A C 1
ATOM 744 O O . ALA A 1 89 ? -4.748 -7.387 14.697 1.00 96.94 89 ALA A O 1
ATOM 745 N N . ASN A 1 90 ? -2.583 -7.190 14.148 1.00 95.69 90 ASN A N 1
ATOM 746 C CA . ASN A 1 90 ? -2.499 -8.424 13.352 1.00 95.69 90 ASN A CA 1
ATOM 747 C C . ASN A 1 90 ? -3.450 -8.480 12.139 1.00 95.69 90 ASN A C 1
ATOM 749 O O . ASN A 1 90 ? -3.784 -9.563 11.668 1.00 95.69 90 ASN A O 1
ATOM 753 N N . ASN A 1 91 ? -3.823 -7.325 11.583 1.00 94.50 91 ASN A N 1
ATOM 754 C CA . ASN A 1 91 ? -4.686 -7.206 10.402 1.00 94.50 91 ASN A CA 1
ATOM 755 C C . ASN A 1 91 ? -3.969 -7.481 9.061 1.00 94.50 91 ASN A C 1
ATOM 757 O O . ASN A 1 91 ? -4.226 -6.848 8.038 1.00 94.50 91 ASN A O 1
ATOM 761 N N . GLY A 1 92 ? -2.991 -8.381 9.073 1.00 91.25 92 GLY A N 1
ATOM 762 C CA . GLY A 1 92 ? -2.097 -8.600 7.947 1.00 91.25 92 GLY A CA 1
ATOM 763 C C . GLY A 1 92 ? -1.098 -7.460 7.719 1.00 91.25 92 GLY A C 1
ATOM 764 O O . GLY A 1 92 ? -1.121 -6.387 8.327 1.00 91.25 92 GLY A O 1
ATOM 765 N N . LEU A 1 93 ? -0.151 -7.741 6.831 1.00 92.12 93 LEU A N 1
ATOM 766 C CA . LEU A 1 93 ? 0.800 -6.771 6.311 1.00 92.12 93 LEU A CA 1
ATOM 767 C C . LEU A 1 93 ? 1.064 -7.144 4.857 1.00 92.12 93 LEU A C 1
ATOM 769 O O . LEU A 1 93 ? 1.333 -8.306 4.564 1.00 92.12 93 LEU A O 1
ATOM 773 N N . THR A 1 94 ? 0.986 -6.177 3.952 1.00 89.25 94 THR A N 1
ATOM 774 C CA . THR A 1 94 ? 1.325 -6.377 2.542 1.00 89.25 94 THR A CA 1
ATOM 775 C C . THR A 1 94 ? 2.656 -5.714 2.209 1.00 89.25 94 THR A C 1
ATOM 777 O O . THR A 1 94 ? 3.083 -4.724 2.814 1.00 89.25 94 THR A O 1
ATOM 780 N N . SER A 1 95 ? 3.364 -6.320 1.272 1.00 82.56 95 SER A N 1
ATOM 781 C CA . SER A 1 95 ? 4.607 -5.825 0.733 1.00 82.56 95 SER A CA 1
ATOM 782 C C . SER A 1 95 ? 4.325 -4.885 -0.425 1.00 82.56 95 SER A C 1
ATOM 784 O O . SER A 1 95 ? 3.900 -5.271 -1.505 1.00 82.56 95 SER A O 1
ATOM 786 N N . ALA A 1 96 ? 4.706 -3.633 -0.238 1.00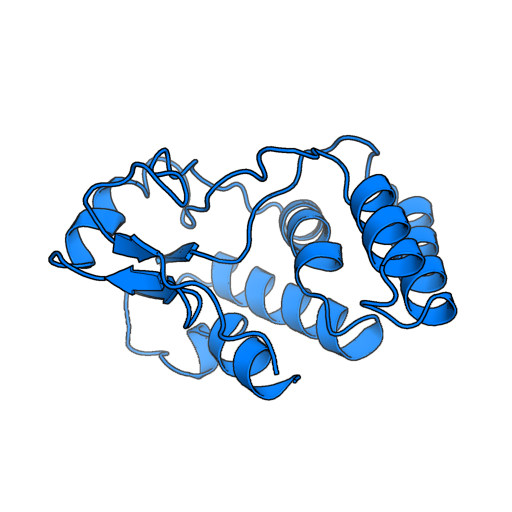 84.94 96 ALA A N 1
ATOM 787 C CA . ALA A 1 96 ? 4.488 -2.590 -1.221 1.00 84.94 96 ALA A CA 1
ATOM 788 C C . ALA A 1 96 ? 5.576 -2.573 -2.332 1.00 84.94 96 ALA A C 1
ATOM 790 O O . ALA A 1 96 ? 5.884 -1.526 -2.899 1.00 84.94 96 ALA A O 1
ATOM 791 N N . PHE A 1 97 ? 6.251 -3.700 -2.597 1.00 89.19 97 PHE A N 1
ATOM 792 C CA . PHE A 1 97 ? 7.323 -3.763 -3.602 1.00 89.19 97 PHE A CA 1
ATOM 793 C C . PHE A 1 97 ? 6.814 -4.094 -5.005 1.00 89.19 97 PHE A C 1
ATOM 795 O O . PHE A 1 97 ? 7.548 -3.846 -5.954 1.00 89.19 97 PHE A O 1
ATOM 802 N N . LEU A 1 98 ? 5.623 -4.680 -5.131 1.00 92.44 98 LEU A N 1
ATOM 803 C CA . LEU A 1 98 ? 4.966 -5.001 -6.393 1.00 92.44 98 LEU A CA 1
ATOM 804 C C . LEU A 1 98 ? 3.473 -4.746 -6.201 1.00 92.44 98 LEU A C 1
ATOM 806 O O . LEU A 1 98 ? 2.873 -5.325 -5.296 1.00 92.44 98 LEU A O 1
ATOM 810 N N . ILE A 1 99 ? 2.917 -3.850 -7.006 1.00 96.00 99 ILE A N 1
ATOM 811 C CA . ILE A 1 99 ? 1.507 -3.466 -6.962 1.00 96.00 99 ILE A CA 1
ATOM 812 C C . ILE A 1 99 ? 0.988 -3.540 -8.386 1.00 96.00 99 ILE A C 1
ATOM 814 O O . ILE A 1 99 ? 1.559 -2.914 -9.275 1.00 96.00 99 ILE A O 1
ATOM 818 N N . VAL A 1 100 ? -0.067 -4.314 -8.588 1.00 96.94 100 VAL A N 1
ATOM 819 C CA . VAL A 1 100 ? -0.816 -4.390 -9.841 1.00 96.94 100 VAL A CA 1
ATOM 820 C C . VAL A 1 100 ? -2.193 -3.836 -9.534 1.00 96.94 100 VAL A C 1
ATOM 822 O O . VAL A 1 100 ? -2.794 -4.280 -8.562 1.00 96.94 100 VAL A O 1
ATOM 825 N N . ARG A 1 101 ? -2.693 -2.866 -10.292 1.00 97.38 101 ARG A N 1
ATOM 826 C CA . ARG A 1 101 ? -4.004 -2.270 -10.008 1.00 97.38 101 ARG A CA 1
ATOM 827 C C . ARG A 1 101 ? -4.692 -1.754 -11.257 1.00 97.38 101 ARG A C 1
ATOM 829 O O . ARG A 1 101 ? -4.015 -1.374 -12.213 1.00 97.38 101 ARG A O 1
ATOM 836 N N . LYS A 1 102 ? -6.019 -1.736 -11.211 1.00 98.19 102 LYS A N 1
ATOM 837 C CA . LYS A 1 102 ? -6.873 -1.037 -12.170 1.00 98.19 102 LYS A CA 1
ATOM 838 C C . LYS A 1 102 ? -6.960 0.436 -11.798 1.00 98.19 102 LYS A C 1
ATOM 840 O O . LYS A 1 102 ? -6.876 0.783 -10.621 1.00 98.19 102 LYS A O 1
ATOM 845 N N . ASN A 1 103 ? -7.150 1.284 -12.794 1.00 97.88 103 ASN A N 1
ATOM 846 C CA . ASN A 1 103 ? -7.467 2.685 -12.583 1.00 97.88 103 ASN A CA 1
ATOM 847 C C . ASN A 1 103 ? -8.986 2.833 -12.418 1.00 97.88 103 ASN A C 1
ATOM 849 O O . ASN A 1 103 ? -9.732 2.847 -13.393 1.00 97.88 103 ASN A O 1
ATOM 853 N N . THR A 1 104 ? -9.447 2.859 -11.169 1.00 98.31 104 THR A N 1
ATOM 854 C CA . THR A 1 104 ? -10.856 3.077 -10.811 1.00 98.31 104 THR A CA 1
ATOM 855 C C . THR A 1 104 ? -10.954 4.202 -9.791 1.00 98.31 104 THR A C 1
ATOM 857 O O . THR A 1 104 ? -10.002 4.449 -9.049 1.00 98.31 104 THR A O 1
ATOM 860 N N . GLU A 1 105 ? -12.113 4.859 -9.700 1.00 98.06 105 GLU A N 1
ATOM 861 C CA . GLU A 1 105 ? -12.349 5.921 -8.707 1.00 98.06 105 GLU A CA 1
ATOM 862 C C . GLU A 1 105 ? -12.052 5.433 -7.283 1.00 98.06 105 GLU A C 1
ATOM 864 O O . GLU A 1 105 ? -11.399 6.120 -6.501 1.00 98.06 105 GLU A O 1
ATOM 869 N N . LYS A 1 106 ? -12.427 4.184 -6.977 1.00 98.44 106 LYS A N 1
ATOM 870 C CA . LYS A 1 106 ? -12.175 3.579 -5.669 1.00 98.44 106 LYS A CA 1
ATOM 871 C C . LYS A 1 106 ? -10.686 3.413 -5.365 1.00 98.44 106 LYS A C 1
ATOM 873 O O . LYS A 1 106 ? -10.255 3.615 -4.228 1.00 98.44 106 LYS A O 1
ATOM 878 N N . ILE A 1 107 ? -9.894 3.044 -6.371 1.00 98.50 107 ILE A N 1
ATOM 879 C CA . ILE A 1 107 ? -8.440 2.960 -6.235 1.00 98.50 107 ILE A CA 1
ATOM 880 C C . ILE A 1 107 ? -7.832 4.362 -6.123 1.00 98.50 107 ILE A C 1
ATOM 882 O O . ILE A 1 107 ? -6.965 4.553 -5.277 1.00 98.50 107 ILE A O 1
ATOM 886 N N . ALA A 1 108 ? -8.319 5.356 -6.869 1.00 98.56 108 ALA A N 1
ATOM 887 C CA . ALA A 1 108 ? -7.864 6.743 -6.754 1.00 98.56 108 ALA A CA 1
ATOM 888 C C . ALA A 1 108 ? -8.114 7.333 -5.350 1.00 98.56 108 ALA A C 1
ATOM 890 O O . ALA A 1 108 ? -7.209 7.925 -4.760 1.00 98.56 108 ALA A O 1
ATOM 891 N N . GLU A 1 109 ? -9.294 7.106 -4.757 1.00 98.62 109 GLU A N 1
ATOM 892 C CA . GLU A 1 109 ? -9.589 7.467 -3.359 1.00 98.62 109 GLU A CA 1
ATOM 893 C C . GLU A 1 109 ? -8.582 6.842 -2.384 1.00 98.62 109 GLU A C 1
ATOM 895 O O . GLU A 1 109 ? -8.033 7.520 -1.510 1.00 98.62 109 GLU A O 1
ATOM 900 N N . PHE A 1 110 ? -8.309 5.544 -2.552 1.00 98.69 110 PHE A N 1
ATOM 901 C CA . PHE A 1 110 ? -7.311 4.828 -1.763 1.00 98.69 110 PHE A CA 1
ATOM 902 C C . PHE A 1 110 ? -5.906 5.417 -1.922 1.00 98.69 110 PHE A C 1
ATOM 904 O O . PHE A 1 110 ? -5.196 5.578 -0.928 1.00 98.69 110 PHE A O 1
ATOM 911 N N . GLU A 1 111 ? -5.496 5.746 -3.144 1.00 98.56 111 GLU A N 1
ATOM 912 C CA . GLU A 1 111 ? -4.181 6.315 -3.430 1.00 98.56 111 GLU A CA 1
ATOM 913 C C . GLU A 1 111 ? -4.001 7.685 -2.779 1.00 98.56 111 GLU A C 1
ATOM 915 O O . GLU A 1 111 ? -2.983 7.914 -2.122 1.00 98.56 111 GLU A O 1
ATOM 920 N N . ASN A 1 112 ? -5.005 8.555 -2.890 1.00 98.69 112 ASN A N 1
ATOM 921 C CA . ASN A 1 112 ? -5.008 9.870 -2.253 1.00 98.69 112 ASN A CA 1
ATOM 922 C C . ASN A 1 112 ? -4.903 9.754 -0.734 1.00 98.69 112 ASN A C 1
ATOM 924 O O . ASN A 1 112 ? -4.014 10.351 -0.120 1.00 98.69 112 ASN A O 1
ATOM 928 N N . PHE A 1 113 ? -5.738 8.905 -0.130 1.00 98.75 113 PHE A N 1
ATOM 929 C CA . PHE A 1 113 ? -5.691 8.679 1.308 1.00 98.75 113 PHE A CA 1
ATOM 930 C C . PHE A 1 113 ? -4.347 8.082 1.745 1.00 98.75 113 PHE A C 1
ATOM 932 O O . PHE A 1 113 ? -3.750 8.518 2.729 1.00 98.75 113 PHE A O 1
ATOM 939 N N . TRP A 1 114 ? -3.811 7.106 1.006 1.00 98.38 114 TRP A N 1
ATOM 940 C CA . TRP A 1 114 ? -2.514 6.511 1.323 1.00 98.38 114 TRP A CA 1
ATOM 941 C C . TRP A 1 114 ? -1.377 7.537 1.241 1.00 98.38 114 TRP A C 1
ATOM 943 O O . TRP A 1 114 ? -0.484 7.529 2.098 1.00 98.38 114 TRP A O 1
ATOM 953 N N . TRP A 1 115 ? -1.411 8.432 0.253 1.00 98.06 115 TRP A N 1
ATOM 954 C CA . TRP A 1 115 ? -0.428 9.502 0.121 1.00 98.06 115 TRP A CA 1
ATOM 955 C C . TRP A 1 115 ? -0.481 10.471 1.301 1.00 98.06 115 TRP A C 1
ATOM 957 O O . TRP A 1 115 ? 0.566 10.750 1.887 1.00 98.06 115 TRP A O 1
ATOM 967 N N . GLU A 1 116 ? -1.676 10.892 1.720 1.00 98.12 116 GLU A N 1
ATOM 968 C CA . GLU A 1 116 ? -1.873 11.737 2.903 1.00 98.12 116 GLU A CA 1
ATOM 969 C C . GLU A 1 116 ? -1.206 11.121 4.142 1.00 98.12 116 GLU A C 1
ATOM 971 O O . GLU A 1 116 ? -0.464 11.786 4.864 1.00 98.12 116 GLU A O 1
ATOM 976 N N . GLN A 1 117 ? -1.368 9.811 4.353 1.00 98.00 117 GLN A N 1
ATOM 977 C CA . GLN A 1 117 ? -0.734 9.118 5.477 1.00 98.00 117 GLN A CA 1
ATOM 978 C C . GLN A 1 117 ? 0.801 9.153 5.416 1.00 98.00 117 GLN A C 1
ATOM 980 O O . GLN A 1 117 ? 1.477 9.279 6.443 1.00 98.00 117 GLN A O 1
ATOM 985 N N . VAL A 1 118 ? 1.366 9.002 4.216 1.00 96.56 118 VAL A N 1
ATOM 986 C CA . VAL A 1 118 ? 2.817 9.044 3.975 1.00 96.56 118 VAL A CA 1
ATOM 987 C C . VAL A 1 118 ? 3.372 10.457 4.141 1.00 96.56 118 VAL A C 1
ATOM 989 O O . VAL A 1 118 ? 4.508 10.620 4.606 1.00 96.56 118 VAL A O 1
ATOM 992 N N . ASP A 1 119 ? 2.595 11.470 3.765 1.00 95.50 119 ASP A N 1
ATOM 993 C CA . ASP A 1 119 ? 2.997 12.866 3.852 1.00 95.50 119 ASP A CA 1
ATOM 994 C C . ASP A 1 119 ? 2.936 13.388 5.295 1.00 95.50 119 ASP A C 1
ATOM 996 O O . ASP A 1 119 ? 3.932 13.937 5.783 1.00 95.50 119 ASP A O 1
ATOM 1000 N N . THR A 1 120 ? 1.834 13.089 5.993 1.00 96.12 120 THR A N 1
ATOM 1001 C CA . THR A 1 120 ? 1.550 13.481 7.380 1.00 96.12 120 THR A CA 1
ATOM 1002 C C . THR A 1 120 ? 2.458 12.782 8.380 1.00 96.12 120 THR A C 1
ATOM 1004 O O . THR A 1 120 ? 3.036 13.433 9.249 1.00 96.12 120 THR A O 1
ATOM 1007 N N . TYR A 1 121 ? 2.649 11.465 8.265 1.00 96.12 121 TYR A N 1
ATOM 1008 C CA . TYR A 1 121 ? 3.376 10.691 9.270 1.00 96.12 121 TYR A CA 1
ATOM 1009 C C . TYR A 1 121 ? 4.784 10.328 8.813 1.00 96.12 121 TYR A C 1
ATOM 1011 O O . TYR A 1 121 ? 5.714 11.131 8.919 1.00 96.12 121 TYR A O 1
ATOM 1019 N N . THR A 1 122 ? 4.988 9.097 8.349 1.00 94.81 122 THR A N 1
ATOM 1020 C CA . THR A 1 122 ? 6.302 8.591 7.972 1.00 94.81 122 THR A CA 1
ATOM 1021 C C . THR A 1 122 ? 6.345 8.278 6.486 1.00 94.81 122 THR A C 1
ATOM 1023 O O . THR A 1 122 ? 5.443 7.666 5.926 1.00 94.81 122 THR A O 1
ATOM 1026 N N . VAL A 1 123 ? 7.485 8.579 5.857 1.00 93.94 123 VAL A N 1
ATOM 1027 C CA . VAL A 1 123 ? 7.735 8.223 4.446 1.00 93.94 123 VAL A CA 1
ATOM 1028 C C . VAL A 1 123 ? 7.815 6.708 4.203 1.00 93.94 123 VAL A C 1
ATOM 1030 O O . VAL A 1 123 ? 8.005 6.258 3.071 1.00 93.94 123 VAL A O 1
ATOM 1033 N N . ARG A 1 124 ? 7.750 5.908 5.274 1.00 94.25 124 ARG A N 1
ATOM 1034 C CA . ARG A 1 124 ? 7.741 4.450 5.233 1.00 94.25 124 ARG A CA 1
ATOM 1035 C C . ARG A 1 124 ? 6.315 3.991 4.957 1.00 94.25 124 ARG A C 1
ATOM 1037 O O . ARG A 1 124 ? 5.600 3.547 5.841 1.00 94.25 124 ARG A O 1
ATOM 1044 N N . ASP A 1 125 ? 5.966 4.047 3.686 1.00 94.31 125 ASP A N 1
ATOM 1045 C CA . ASP A 1 125 ? 4.710 3.602 3.082 1.00 94.31 125 ASP A CA 1
ATOM 1046 C C . ASP A 1 125 ? 4.194 2.226 3.540 1.00 94.31 125 ASP A C 1
ATOM 1048 O O . ASP A 1 125 ? 2.988 2.011 3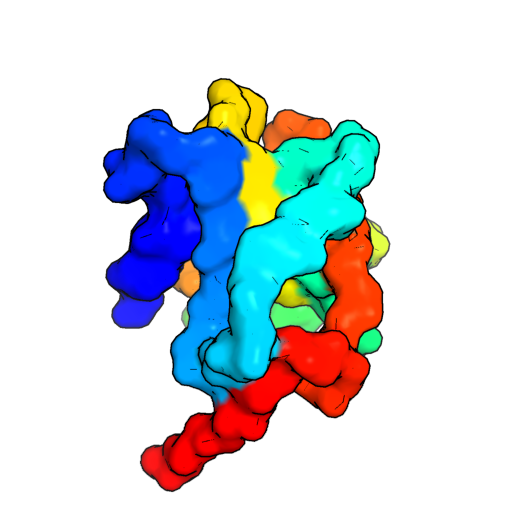.609 1.00 94.31 125 ASP A O 1
ATOM 1052 N N . GLN A 1 126 ? 5.085 1.304 3.914 1.00 93.69 126 GLN A N 1
ATOM 1053 C CA . GLN A 1 126 ? 4.709 0.018 4.515 1.00 93.69 126 GLN A CA 1
ATOM 1054 C C . GLN A 1 126 ? 3.929 0.156 5.840 1.00 93.69 126 GLN A C 1
ATOM 1056 O O . GLN A 1 126 ? 3.154 -0.735 6.176 1.00 93.69 126 GLN A O 1
ATOM 1061 N N . LEU A 1 127 ? 4.127 1.245 6.592 1.00 96.44 127 LEU A N 1
ATOM 1062 C CA . LEU A 1 127 ? 3.438 1.495 7.863 1.00 96.44 127 LEU A CA 1
ATOM 1063 C C . LEU A 1 127 ? 2.023 2.052 7.680 1.00 96.44 127 LEU A C 1
ATOM 1065 O O . LEU A 1 127 ? 1.229 1.949 8.608 1.00 96.44 127 LEU A O 1
ATOM 1069 N N . SER A 1 128 ? 1.704 2.615 6.512 1.00 97.31 128 SER A N 1
ATOM 1070 C CA . SER A 1 128 ? 0.390 3.199 6.214 1.00 97.31 128 SER A CA 1
ATOM 1071 C C . SER A 1 128 ? -0.448 2.379 5.237 1.00 97.31 128 SER A C 1
ATOM 1073 O O . SER A 1 128 ? -1.664 2.500 5.268 1.00 97.31 128 SER A O 1
ATOM 1075 N N . LEU A 1 129 ? 0.157 1.531 4.398 1.00 97.19 129 LEU A N 1
ATOM 1076 C CA . LEU A 1 129 ? -0.550 0.831 3.317 1.00 97.19 129 LEU A CA 1
ATOM 1077 C C . LEU A 1 129 ? -1.760 0.019 3.802 1.00 97.19 129 LEU A C 1
ATOM 1079 O O . LEU A 1 129 ? -2.867 0.212 3.313 1.00 97.19 129 LEU A O 1
ATOM 1083 N N . CYS A 1 130 ? -1.576 -0.874 4.776 1.00 97.56 130 CYS A N 1
ATOM 1084 C CA . CYS A 1 130 ? -2.679 -1.713 5.258 1.00 97.56 130 CYS A CA 1
ATOM 1085 C C . CYS A 1 130 ? -3.754 -0.912 5.999 1.00 97.56 130 CYS A C 1
ATOM 1087 O O . CYS A 1 130 ? -4.931 -1.246 5.905 1.00 97.56 130 CYS A O 1
ATOM 1089 N N . TYR A 1 131 ? -3.358 0.163 6.684 1.00 98.44 131 TYR A N 1
ATOM 1090 C CA . TYR A 1 131 ? -4.304 1.097 7.285 1.00 98.44 131 TYR A CA 1
ATOM 1091 C C . TYR A 1 131 ? -5.124 1.827 6.214 1.00 98.44 131 TYR A C 1
ATOM 1093 O O . TYR A 1 131 ? -6.342 1.891 6.328 1.00 98.44 131 TYR A O 1
ATOM 1101 N N . ALA A 1 132 ? -4.486 2.298 5.140 1.00 98.38 132 ALA A N 1
ATOM 1102 C CA . ALA A 1 132 ? -5.169 2.962 4.036 1.00 98.38 132 ALA A CA 1
ATOM 1103 C C . ALA A 1 132 ? -6.163 2.036 3.322 1.00 98.38 132 ALA A C 1
ATOM 1105 O O . ALA A 1 132 ? -7.298 2.441 3.084 1.00 98.38 132 ALA A O 1
ATOM 1106 N N . LEU A 1 133 ? -5.780 0.781 3.062 1.00 98.12 133 LEU A N 1
ATOM 1107 C CA . LEU A 1 133 ? -6.688 -0.242 2.526 1.00 98.12 133 LEU A CA 1
ATOM 1108 C C . LEU A 1 133 ? -7.904 -0.446 3.440 1.00 98.12 133 LEU A C 1
ATOM 1110 O O . LEU A 1 133 ? -9.040 -0.398 2.981 1.00 98.12 133 LEU A O 1
ATOM 1114 N N . TRP A 1 134 ? -7.670 -0.616 4.746 1.00 98.44 134 TRP A N 1
ATOM 1115 C CA . TRP A 1 134 ? -8.738 -0.812 5.727 1.00 98.44 134 TRP A CA 1
ATOM 1116 C C . TRP A 1 134 ? -9.680 0.390 5.816 1.00 98.44 134 TRP A C 1
ATOM 1118 O O . TRP A 1 134 ? -10.893 0.216 5.740 1.00 98.44 134 TRP A O 1
ATOM 1128 N N . LYS A 1 135 ? -9.136 1.608 5.920 1.00 98.50 135 LYS A N 1
ATOM 1129 C CA . LYS A 1 135 ? -9.929 2.833 6.086 1.00 98.50 135 LYS A CA 1
ATOM 1130 C C . LYS A 1 135 ? -10.799 3.131 4.867 1.00 98.50 135 LYS A C 1
ATOM 1132 O O . LYS A 1 135 ? -11.899 3.649 5.012 1.00 98.50 135 LYS A O 1
ATOM 1137 N N . THR A 1 136 ? -10.311 2.790 3.676 1.00 98.56 136 THR A N 1
ATOM 1138 C CA . THR A 1 136 ? -11.021 3.027 2.411 1.00 98.56 136 THR A CA 1
ATOM 1139 C C . THR A 1 136 ? -11.874 1.841 1.968 1.00 98.56 136 THR A C 1
ATOM 1141 O O . THR A 1 136 ? -12.617 1.961 0.996 1.00 98.56 136 THR A O 1
ATOM 1144 N N . GLY A 1 137 ? -11.819 0.710 2.679 1.00 98.06 137 GLY A N 1
ATOM 1145 C CA . GLY A 1 137 ? -12.570 -0.500 2.342 1.00 98.06 137 GLY A CA 1
ATOM 1146 C C . GLY A 1 137 ? -12.062 -1.217 1.088 1.00 98.06 137 GLY A C 1
ATOM 1147 O O . GLY A 1 137 ? -12.805 -1.990 0.490 1.00 98.06 137 GLY A O 1
ATOM 1148 N N . VAL A 1 138 ? -10.819 -0.965 0.669 1.00 98.06 138 VAL A N 1
ATOM 1149 C CA . VAL A 1 138 ? -10.213 -1.623 -0.495 1.00 98.06 138 VAL A CA 1
ATOM 1150 C C . VAL A 1 138 ? -9.622 -2.967 -0.079 1.00 98.06 138 VAL A C 1
ATOM 1152 O O . VAL A 1 138 ? -8.663 -3.041 0.693 1.00 98.06 138 VAL A O 1
ATOM 1155 N N . ALA A 1 139 ? -10.184 -4.044 -0.623 1.00 96.56 139 ALA A N 1
ATOM 1156 C CA . ALA A 1 139 ? -9.607 -5.379 -0.554 1.00 96.56 139 ALA A CA 1
ATOM 1157 C C . ALA A 1 139 ? -8.589 -5.592 -1.689 1.00 96.56 139 ALA A C 1
ATOM 1159 O O . ALA A 1 139 ? -8.573 -4.859 -2.678 1.00 96.56 139 ALA A O 1
ATOM 1160 N N . TYR A 1 140 ? -7.697 -6.573 -1.528 1.00 96.44 140 TYR A N 1
ATOM 1161 C CA . TYR A 1 140 ? -6.658 -6.862 -2.515 1.00 96.44 140 TYR A CA 1
ATOM 1162 C C . TYR A 1 140 ? -6.495 -8.359 -2.762 1.00 96.44 140 TYR A C 1
ATOM 1164 O O . TYR A 1 140 ? -6.560 -9.176 -1.838 1.00 96.44 140 TYR A O 1
ATOM 1172 N N . ASP A 1 141 ? -6.188 -8.702 -4.008 1.00 96.38 141 ASP A N 1
ATOM 1173 C CA . ASP A 1 141 ? -5.826 -10.052 -4.410 1.00 96.38 141 ASP A CA 1
ATOM 1174 C C . ASP A 1 141 ? -4.361 -10.356 -4.082 1.00 96.38 141 ASP A C 1
ATOM 1176 O O . ASP A 1 141 ? -3.462 -9.514 -4.169 1.00 96.38 141 ASP A O 1
ATOM 1180 N N . LYS A 1 142 ? -4.085 -11.602 -3.700 1.00 92.88 142 LYS A N 1
ATOM 1181 C CA . LYS A 1 142 ? -2.723 -12.023 -3.360 1.00 92.88 142 LYS A CA 1
ATOM 1182 C C . LYS A 1 142 ? -1.933 -12.330 -4.626 1.00 92.88 142 LYS A C 1
ATOM 1184 O O . LYS A 1 142 ? -2.298 -13.231 -5.379 1.00 92.88 142 LYS A O 1
ATOM 1189 N N . LEU A 1 143 ? -0.787 -11.676 -4.790 1.00 89.25 143 LEU A N 1
ATOM 1190 C CA . LEU A 1 143 ? 0.256 -12.112 -5.717 1.00 89.25 143 LEU A CA 1
ATOM 1191 C C . LEU A 1 143 ? 1.008 -13.295 -5.080 1.00 89.25 143 LEU A C 1
ATOM 1193 O O . LEU A 1 143 ? 1.573 -13.132 -4.000 1.00 89.25 143 LEU A O 1
ATOM 1197 N N . PRO A 1 144 ? 1.024 -14.491 -5.698 1.00 82.81 144 PRO A N 1
ATOM 1198 C CA . PRO A 1 144 ? 1.704 -15.669 -5.163 1.00 82.81 144 PRO A CA 1
ATOM 1199 C C . PRO A 1 144 ? 3.106 -15.826 -5.771 1.00 82.81 144 PRO A C 1
ATOM 1201 O O . PRO A 1 144 ? 3.554 -16.934 -6.057 1.00 82.81 144 PRO A O 1
ATOM 1204 N N . LEU A 1 145 ? 3.784 -14.716 -6.060 1.00 76.75 145 LEU A N 1
ATOM 1205 C CA . LEU A 1 145 ? 4.989 -14.725 -6.885 1.00 76.75 145 LEU A CA 1
ATOM 1206 C C . LEU A 1 145 ? 6.239 -14.888 -6.033 1.00 76.75 145 LEU A C 1
ATOM 1208 O O . LEU A 1 145 ? 7.144 -15.644 -6.383 1.00 76.75 145 LEU A O 1
ATOM 1212 N N . GLY A 1 146 ? 6.270 -14.227 -4.883 1.00 67.50 146 GLY A N 1
ATOM 1213 C CA . GLY A 1 146 ? 7.399 -14.247 -3.984 1.00 67.50 146 GLY A CA 1
ATOM 1214 C C . GLY A 1 146 ? 8.643 -13.597 -4.533 1.00 67.50 146 GLY A C 1
ATOM 1215 O O . GLY A 1 146 ? 9.144 -13.968 -5.590 1.00 67.50 146 GLY A O 1
ATOM 1216 N N . ALA A 1 147 ? 9.245 -12.734 -3.713 1.00 62.16 147 ALA A N 1
ATOM 1217 C CA . ALA A 1 147 ? 10.469 -12.024 -4.062 1.00 62.16 147 ALA A CA 1
ATOM 1218 C C . ALA A 1 147 ? 11.534 -12.919 -4.733 1.00 62.16 147 ALA A C 1
ATOM 1220 O O . ALA A 1 147 ? 12.199 -12.461 -5.639 1.00 62.16 147 ALA A O 1
ATOM 1221 N N . LYS A 1 148 ? 11.682 -14.200 -4.363 1.00 59.53 148 LYS A N 1
ATOM 1222 C CA . LYS A 1 148 ? 12.742 -15.083 -4.891 1.00 59.53 148 LYS A CA 1
ATOM 1223 C C . LYS A 1 148 ? 12.286 -16.213 -5.831 1.00 59.53 148 LYS A C 1
ATOM 1225 O O . LYS A 1 148 ? 13.137 -16.999 -6.232 1.00 59.53 148 LYS A O 1
ATOM 1230 N N . ARG A 1 149 ? 10.987 -16.380 -6.123 1.00 59.09 149 ARG A N 1
ATOM 1231 C CA . ARG A 1 149 ? 10.463 -17.620 -6.755 1.00 59.09 149 ARG A CA 1
ATOM 1232 C C . ARG A 1 149 ? 9.477 -17.412 -7.912 1.00 59.09 149 ARG A C 1
ATOM 1234 O O . ARG A 1 149 ? 8.882 -18.377 -8.373 1.00 59.09 149 ARG A O 1
ATOM 1241 N N . SER A 1 150 ? 9.331 -16.192 -8.418 1.00 65.88 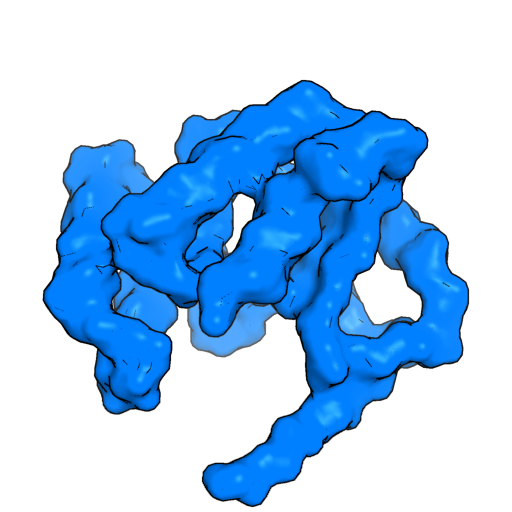150 SER A N 1
ATOM 1242 C CA . SER A 1 150 ? 8.236 -15.864 -9.338 1.00 65.88 150 SER A CA 1
ATOM 1243 C C . SER A 1 150 ? 8.436 -16.340 -10.776 1.00 65.88 150 SER A C 1
ATOM 1245 O O . SER A 1 150 ? 7.468 -16.474 -11.520 1.00 65.88 150 SER A O 1
ATOM 1247 N N . GLY A 1 151 ? 9.689 -16.502 -11.216 1.00 73.00 151 GLY A N 1
ATOM 1248 C CA . GLY A 1 151 ? 10.022 -16.647 -12.637 1.00 73.00 151 GLY A CA 1
ATOM 1249 C C . GLY A 1 151 ? 9.605 -15.447 -13.509 1.00 73.00 151 GLY A C 1
ATOM 1250 O O . GLY A 1 151 ? 9.764 -15.519 -14.722 1.00 73.00 151 GLY A O 1
ATOM 1251 N N . PHE A 1 152 ? 9.061 -14.375 -12.917 1.00 79.25 152 PHE A N 1
ATOM 1252 C CA . PHE A 1 152 ? 8.626 -13.130 -13.567 1.00 79.25 152 PHE A CA 1
ATOM 1253 C C . PHE A 1 152 ? 9.635 -11.997 -13.381 1.00 79.25 152 PHE A C 1
ATOM 1255 O O . PHE A 1 152 ? 9.704 -11.083 -14.200 1.00 79.25 152 PHE A O 1
ATOM 1262 N N . TYR A 1 153 ? 10.427 -12.056 -12.311 1.00 81.75 153 TYR A N 1
ATOM 1263 C CA . TYR A 1 153 ? 11.424 -11.046 -11.996 1.00 81.75 153 TYR A CA 1
ATOM 1264 C C . TYR A 1 153 ? 12.687 -11.656 -11.390 1.00 81.75 153 TYR A C 1
ATOM 1266 O O . TYR A 1 153 ? 12.645 -12.676 -10.699 1.00 81.75 153 TYR A O 1
ATOM 1274 N N . LYS A 1 154 ? 13.817 -10.993 -11.634 1.00 82.38 154 LYS A N 1
ATOM 1275 C CA . LYS A 1 154 ? 15.105 -11.255 -10.996 1.00 82.38 154 LYS A CA 1
ATOM 1276 C C . LYS A 1 154 ? 15.325 -10.255 -9.863 1.00 82.38 154 LYS A C 1
ATOM 1278 O O . LYS A 1 154 ? 15.061 -9.063 -10.009 1.00 82.38 154 LYS A O 1
ATOM 1283 N N . VAL A 1 155 ? 15.817 -10.757 -8.734 1.00 81.62 155 VAL A N 1
ATOM 1284 C CA . VAL A 1 155 ? 16.180 -9.952 -7.562 1.00 81.62 155 VAL A CA 1
ATOM 1285 C C . VAL A 1 155 ? 17.627 -9.532 -7.660 1.00 81.62 155 VAL A C 1
ATOM 1287 O O . VAL A 1 155 ? 18.509 -10.385 -7.753 1.00 81.62 155 VAL A O 1
ATOM 1290 N N . HIS A 1 156 ? 17.864 -8.234 -7.545 1.00 81.31 156 HIS A N 1
ATOM 1291 C CA . HIS A 1 156 ? 19.201 -7.683 -7.405 1.00 81.31 156 HIS A CA 1
ATOM 1292 C C . HIS A 1 156 ? 19.435 -7.267 -5.959 1.00 81.31 156 HIS A C 1
ATOM 1294 O O . HIS A 1 156 ? 18.607 -6.600 -5.338 1.00 81.31 156 HIS A O 1
ATOM 1300 N N . THR A 1 157 ? 20.571 -7.667 -5.395 1.00 74.06 157 THR A N 1
ATOM 1301 C CA . THR A 1 157 ? 20.998 -7.160 -4.092 1.00 74.06 157 THR A CA 1
ATOM 1302 C C . THR A 1 157 ? 21.484 -5.731 -4.261 1.00 74.06 157 THR A C 1
ATOM 1304 O O . THR A 1 157 ? 22.334 -5.464 -5.108 1.00 74.06 157 THR A O 1
ATOM 1307 N N . HIS A 1 158 ? 20.990 -4.812 -3.433 1.00 64.19 158 HIS A N 1
ATOM 1308 C CA . HIS A 1 158 ? 21.610 -3.497 -3.334 1.00 64.19 158 HIS A CA 1
ATOM 1309 C C . HIS A 1 158 ? 23.076 -3.675 -2.924 1.00 64.19 158 HIS A C 1
ATOM 1311 O O . HIS A 1 158 ? 23.349 -4.301 -1.896 1.00 64.19 158 HIS A O 1
ATOM 1317 N N . ALA A 1 159 ? 24.008 -3.140 -3.720 1.00 56.06 159 ALA A N 1
ATOM 1318 C CA . ALA A 1 159 ? 25.394 -3.013 -3.294 1.00 56.06 159 ALA A CA 1
ATOM 1319 C C . ALA A 1 159 ? 25.394 -2.259 -1.959 1.00 56.06 159 ALA A C 1
ATOM 1321 O O . ALA A 1 159 ? 24.802 -1.179 -1.855 1.00 56.06 159 ALA A O 1
ATOM 1322 N N . ARG A 1 160 ? 25.976 -2.866 -0.919 1.00 48.34 160 ARG A N 1
ATOM 1323 C CA . ARG A 1 160 ? 26.189 -2.169 0.350 1.00 48.34 160 ARG A CA 1
ATOM 1324 C C . ARG A 1 160 ? 27.111 -0.990 0.034 1.00 48.34 160 ARG A C 1
ATOM 1326 O O . ARG A 1 160 ? 28.239 -1.217 -0.388 1.00 48.34 160 ARG A O 1
ATOM 1333 N N . ARG A 1 161 ? 26.582 0.229 0.134 1.00 43.50 161 ARG A N 1
ATOM 1334 C CA . ARG A 1 161 ? 27.413 1.424 0.275 1.00 43.50 161 ARG A CA 1
ATOM 1335 C C . ARG A 1 161 ? 27.898 1.499 1.710 1.00 43.50 161 ARG A C 1
ATOM 1337 O O . ARG A 1 161 ? 27.085 1.141 2.595 1.00 43.50 161 ARG A O 1
#

pLDDT: mean 91.96, std 10.23, range [43.5, 98.75]